Protein AF-Q4CYK0-F1 (afdb_monomer_lite)

Organism: Trypanosoma cruzi (strain CL Brener) (NCBI:txid353153)

Foldseek 3Di:
DDPPPDPPDDDPLVVVVVVVVVVVVPPDPDPDDPPPPPDDPPPPPQDDPVRLVVLVVVLVVLVVVLVVLVVVCVVVVVPDPVVVVVSVVSVVVSVVSVVVSVVSVVVVSVVVVVVSVVVVVVVVVVVVVVVVVVVVVVVVVVVVVVD

Sequence (147 aa):
MSGTEGEMPLPETLQRISMRNGAESHIFSMDSEAPKLTEEPQLIAVPSVSQLLDLVRAIRSQYMQLVVEIAEASGNKTLSSDALSKFTKQLEALAHPIVELQRGIRSKNAQSVRLELRTYLANEVEVRRRALSRMGAALSIAKQSLV

Secondary structure (DSSP, 8-state):
--------PPPHHHHHHHHHHHHHTTS------------------PPPHHHHHHHHHHHHHHHHHHHHHHHHHHHTT---HHHHHHHHHHHHHHHHHHHHHHHHHHHHHHHHHHHHHHHHHHHHHHHHHHHHHHHHHHHHHHHHTT-

pLDDT: mean 79.28, std 19.48, range [35.09, 97.0]

Radius o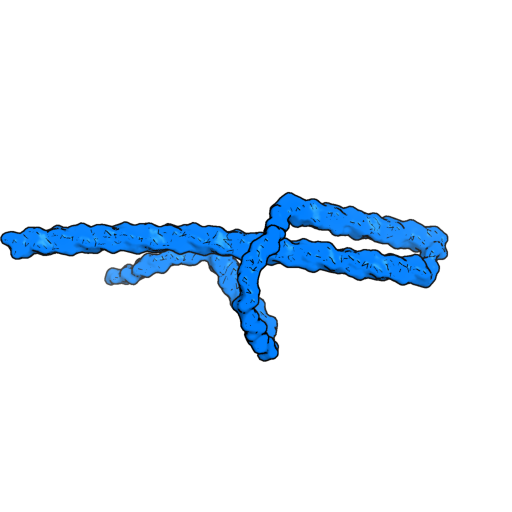f gyration: 27.88 Å; chains: 1; bounding box: 74×46×72 Å

Structure (mmCIF, N/CA/C/O backbone):
data_AF-Q4CYK0-F1
#
_entry.id   AF-Q4CYK0-F1
#
loop_
_atom_site.group_PDB
_atom_site.id
_atom_site.type_symbol
_atom_site.label_atom_id
_atom_site.label_alt_id
_atom_site.label_comp_id
_atom_site.label_asym_id
_atom_site.label_entity_id
_atom_site.label_seq_id
_atom_site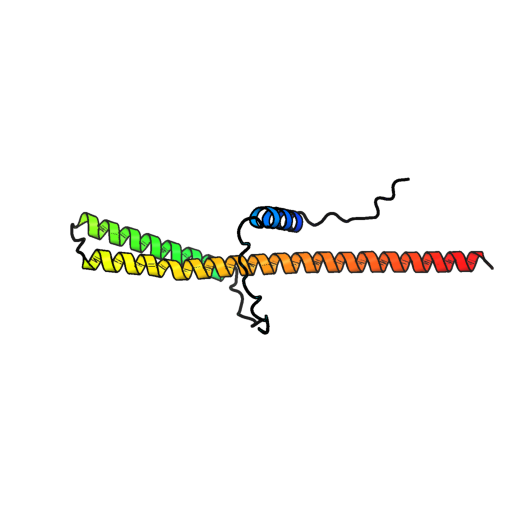.pdbx_PDB_ins_code
_atom_site.Cartn_x
_atom_site.Cartn_y
_atom_site.Cartn_z
_atom_site.occupancy
_atom_site.B_iso_or_equiv
_atom_site.auth_seq_id
_atom_site.auth_comp_id
_atom_site.auth_asym_id
_atom_site.auth_atom_id
_atom_site.pdbx_PDB_model_num
ATOM 1 N N . MET A 1 1 ? 31.654 32.291 -14.963 1.00 35.09 1 MET A N 1
ATOM 2 C CA . MET A 1 1 ? 30.502 31.650 -15.632 1.00 35.09 1 MET A CA 1
ATOM 3 C C . MET A 1 1 ? 30.186 30.395 -14.837 1.00 35.09 1 MET A C 1
ATOM 5 O O . MET A 1 1 ? 30.921 29.425 -14.953 1.00 35.09 1 MET A O 1
ATOM 9 N N . SER A 1 2 ? 29.215 30.476 -13.923 1.00 41.19 2 SER A N 1
ATOM 10 C CA . SER A 1 2 ? 28.842 29.374 -13.027 1.00 41.19 2 SER A CA 1
ATOM 11 C C . SER A 1 2 ? 28.178 28.275 -13.853 1.00 41.19 2 SER A C 1
ATOM 13 O O . SER A 1 2 ? 27.029 28.420 -14.259 1.00 41.19 2 SER A O 1
ATOM 15 N N . GLY A 1 3 ? 28.923 27.217 -14.166 1.00 42.75 3 GLY A N 1
ATOM 16 C CA . GLY A 1 3 ? 28.365 25.998 -14.730 1.00 42.75 3 GLY A CA 1
ATOM 17 C C . GLY A 1 3 ? 27.683 25.228 -13.613 1.00 42.75 3 GLY A C 1
ATOM 18 O O . GLY A 1 3 ? 28.296 24.360 -13.005 1.00 42.75 3 GLY A O 1
ATOM 19 N N . THR A 1 4 ? 26.432 25.567 -13.304 1.00 48.03 4 THR A N 1
ATOM 20 C CA . THR A 1 4 ? 25.541 24.631 -12.620 1.00 48.03 4 THR A CA 1
ATOM 21 C C . THR A 1 4 ? 25.259 23.517 -13.618 1.00 48.03 4 THR A C 1
ATOM 23 O O . THR A 1 4 ? 24.306 23.567 -14.395 1.00 48.03 4 THR A O 1
ATOM 26 N N . GLU A 1 5 ? 26.180 22.556 -13.684 1.00 48.41 5 GLU A N 1
ATOM 27 C CA . GLU A 1 5 ? 26.018 21.328 -14.444 1.00 48.41 5 GLU A CA 1
ATOM 28 C C . GLU A 1 5 ? 24.810 20.577 -13.891 1.00 48.41 5 GLU A C 1
ATOM 30 O O . GLU A 1 5 ? 24.922 19.785 -12.969 1.00 48.41 5 GLU A O 1
ATOM 35 N N . GLY A 1 6 ? 23.641 20.893 -14.445 1.00 48.94 6 GLY A N 1
ATOM 36 C CA . GLY A 1 6 ? 22.595 19.943 -14.791 1.00 48.94 6 GLY A CA 1
ATOM 37 C C . GLY A 1 6 ? 22.183 18.923 -13.737 1.00 48.94 6 GLY A C 1
ATOM 38 O O . GLY A 1 6 ? 21.755 17.841 -14.134 1.00 48.94 6 GLY A O 1
ATOM 39 N N . GLU A 1 7 ? 22.264 19.229 -12.442 1.00 55.66 7 GLU A N 1
ATOM 40 C CA . GLU A 1 7 ? 21.521 18.476 -11.439 1.00 55.66 7 GLU A CA 1
ATOM 41 C C . GLU A 1 7 ? 20.041 18.701 -11.740 1.00 55.66 7 GLU A C 1
ATOM 43 O O . GLU A 1 7 ? 19.446 19.711 -11.363 1.00 55.66 7 GLU A O 1
ATOM 48 N N . MET A 1 8 ? 19.454 17.784 -12.515 1.00 59.41 8 MET A N 1
ATOM 49 C CA . MET A 1 8 ? 18.012 17.720 -12.658 1.00 59.41 8 MET A CA 1
ATOM 50 C C . MET A 1 8 ? 17.467 17.489 -11.251 1.00 59.41 8 MET A C 1
ATOM 52 O O . MET A 1 8 ? 17.772 16.450 -10.655 1.00 59.41 8 MET A O 1
ATOM 56 N N . PRO A 1 9 ? 16.707 18.446 -10.693 1.00 71.38 9 PRO A N 1
ATOM 57 C CA . PRO A 1 9 ? 16.171 18.285 -9.359 1.00 71.38 9 PRO A CA 1
ATOM 58 C C . PRO A 1 9 ? 15.340 17.004 -9.327 1.00 71.38 9 PRO A C 1
ATOM 60 O O . PRO A 1 9 ? 14.591 16.710 -10.263 1.00 71.38 9 PRO A O 1
ATOM 63 N N . LEU A 1 10 ? 15.498 16.229 -8.251 1.00 72.06 10 LEU A N 1
ATOM 64 C CA . LEU A 1 10 ? 14.696 15.031 -8.021 1.00 72.06 10 LEU A CA 1
ATOM 65 C C . LEU A 1 10 ? 13.208 15.373 -8.212 1.00 72.06 10 LEU A C 1
ATOM 67 O O . LEU A 1 10 ? 12.778 16.414 -7.705 1.00 72.06 10 LEU A O 1
ATOM 71 N N . PRO A 1 11 ? 12.417 14.516 -8.882 1.00 74.31 11 PRO A N 1
ATOM 72 C CA . PRO A 1 11 ? 10.967 14.659 -8.935 1.00 74.31 11 PRO A CA 1
ATOM 73 C C . PRO A 1 11 ? 10.388 14.908 -7.536 1.00 74.31 11 PRO A C 1
ATOM 75 O O . PRO A 1 11 ? 10.815 14.273 -6.567 1.00 74.31 11 PRO A O 1
ATOM 78 N N . GLU A 1 12 ? 9.412 15.812 -7.417 1.00 75.69 12 GLU A N 1
ATOM 79 C CA . GLU A 1 12 ? 8.844 16.233 -6.124 1.00 75.69 12 GLU A CA 1
ATOM 80 C C . GLU A 1 12 ? 8.383 15.052 -5.257 1.00 75.69 12 GLU A C 1
ATOM 82 O O . GLU A 1 12 ? 8.461 15.094 -4.029 1.00 75.69 12 GLU A O 1
ATOM 87 N N . THR A 1 13 ? 7.912 13.964 -5.868 1.00 70.81 13 THR A N 1
ATOM 88 C CA . THR A 1 13 ? 7.530 12.745 -5.147 1.00 70.81 13 THR A CA 1
ATOM 89 C C . THR A 1 13 ? 8.726 12.086 -4.465 1.00 70.81 13 THR A C 1
ATOM 91 O O . THR A 1 13 ? 8.637 11.754 -3.283 1.00 70.81 13 THR A O 1
ATOM 94 N N . LEU A 1 14 ? 9.858 11.944 -5.162 1.00 73.62 14 LEU A N 1
ATOM 95 C CA . LEU A 1 14 ? 11.083 11.383 -4.591 1.00 73.62 14 LEU A CA 1
ATOM 96 C C . LEU A 1 14 ? 11.669 12.302 -3.517 1.00 73.62 14 LEU A C 1
ATOM 98 O O . LEU A 1 14 ? 12.104 11.808 -2.478 1.00 73.62 14 LEU A O 1
ATOM 102 N N . GLN A 1 15 ? 11.603 13.625 -3.708 1.00 76.25 15 GLN A N 1
ATOM 103 C CA . GLN A 1 15 ? 11.985 14.578 -2.661 1.00 76.25 15 GLN A CA 1
ATOM 104 C C . GLN A 1 15 ? 11.123 14.408 -1.407 1.00 76.25 15 GLN A C 1
ATOM 106 O O . GLN A 1 15 ? 11.664 14.276 -0.309 1.00 76.25 15 GLN A O 1
ATOM 111 N N . ARG A 1 16 ? 9.792 14.327 -1.557 1.00 74.19 16 ARG A N 1
ATOM 112 C CA . ARG A 1 16 ? 8.870 14.082 -0.434 1.00 74.19 16 ARG A CA 1
ATOM 113 C C . ARG A 1 16 ? 9.194 12.784 0.304 1.00 74.19 16 ARG A C 1
ATOM 115 O O . ARG A 1 16 ? 9.124 12.755 1.528 1.00 74.19 16 ARG A O 1
ATOM 122 N N . ILE A 1 17 ? 9.572 11.727 -0.412 1.00 67.12 17 ILE A N 1
ATOM 123 C CA . ILE A 1 17 ? 9.965 10.447 0.196 1.00 67.12 17 ILE A CA 1
ATOM 124 C C . ILE A 1 17 ? 11.294 10.574 0.939 1.00 67.12 17 ILE A C 1
ATOM 126 O O . ILE A 1 17 ? 11.395 10.111 2.071 1.00 67.12 17 ILE A O 1
ATOM 130 N N . SER A 1 18 ? 12.290 11.236 0.347 1.00 68.50 18 SER A N 1
ATOM 131 C CA . SER A 1 18 ? 13.582 11.469 0.997 1.00 68.50 18 SER A CA 1
ATOM 132 C C . SER A 1 18 ? 13.423 12.271 2.291 1.00 68.50 18 SER A C 1
ATOM 134 O O . SER A 1 18 ? 14.011 11.913 3.308 1.00 68.50 18 SER A O 1
ATOM 136 N N . MET A 1 19 ? 12.589 13.318 2.280 1.00 73.75 19 MET A N 1
ATOM 137 C CA . MET A 1 19 ? 12.284 14.105 3.480 1.00 73.75 19 MET A CA 1
ATOM 138 C C . MET A 1 19 ? 11.535 13.279 4.530 1.00 73.75 19 MET A C 1
ATOM 140 O O . MET A 1 19 ? 11.818 13.393 5.720 1.00 73.75 19 MET A O 1
ATOM 144 N N . ARG A 1 20 ? 10.606 12.414 4.104 1.00 63.34 20 ARG A N 1
ATOM 145 C CA . ARG A 1 20 ? 9.850 11.549 5.016 1.00 63.34 20 ARG A CA 1
ATOM 146 C C . ARG A 1 20 ? 10.733 10.487 5.673 1.00 63.34 20 ARG A C 1
ATOM 148 O O . ARG A 1 20 ? 10.614 10.271 6.873 1.00 63.34 20 ARG A O 1
ATOM 155 N N . ASN A 1 21 ? 11.663 9.895 4.926 1.00 57.00 21 ASN A N 1
ATOM 156 C CA . ASN A 1 21 ? 12.613 8.926 5.474 1.00 57.00 21 ASN A CA 1
ATOM 157 C C . ASN A 1 21 ? 13.619 9.583 6.432 1.00 57.00 21 ASN A C 1
ATOM 159 O O . ASN A 1 21 ? 14.000 8.962 7.419 1.00 57.00 21 ASN A O 1
ATOM 163 N N . GLY A 1 22 ? 14.010 10.840 6.185 1.00 56.50 22 GLY A N 1
ATOM 164 C CA . GLY A 1 22 ? 14.870 11.594 7.105 1.00 56.50 22 GLY A CA 1
ATOM 165 C C . GLY A 1 22 ? 14.207 11.907 8.452 1.00 56.50 22 GLY A C 1
ATOM 166 O O . GLY A 1 22 ? 14.892 11.995 9.464 1.00 56.50 22 GLY A O 1
ATOM 167 N N . ALA A 1 23 ? 12.876 12.033 8.492 1.00 55.84 23 ALA A N 1
ATOM 168 C CA . ALA A 1 23 ? 12.145 12.255 9.740 1.00 55.84 23 ALA A CA 1
ATOM 169 C C . ALA A 1 23 ? 11.944 10.965 10.561 1.00 55.84 23 ALA A C 1
ATOM 171 O O . ALA A 1 23 ? 11.821 11.028 11.782 1.00 55.84 23 ALA A O 1
ATOM 172 N N . GLU A 1 24 ? 11.933 9.796 9.914 1.00 50.91 24 GLU A N 1
ATOM 173 C CA . GLU A 1 24 ? 11.714 8.504 10.581 1.00 50.91 24 GLU A CA 1
ATOM 174 C C . GLU A 1 24 ? 13.027 7.815 11.016 1.00 50.91 24 GLU A C 1
ATOM 176 O O . GLU A 1 24 ? 12.988 6.852 11.777 1.00 50.91 24 GLU A O 1
ATOM 181 N N . SER A 1 25 ? 14.208 8.323 10.631 1.00 46.09 25 SER A N 1
ATOM 182 C CA . SER A 1 25 ? 15.495 7.671 10.932 1.00 46.09 25 SER A CA 1
ATOM 183 C C . SER A 1 25 ? 16.046 7.892 12.350 1.00 46.09 25 SER A C 1
ATOM 185 O O . SER A 1 25 ? 17.143 7.421 12.643 1.00 46.09 25 SER A O 1
ATOM 187 N N . HIS A 1 26 ? 15.331 8.581 13.246 1.00 46.59 26 HIS A N 1
ATOM 188 C CA . HIS A 1 26 ? 15.791 8.784 14.632 1.00 46.59 26 HIS A CA 1
ATOM 189 C C . HIS A 1 26 ? 15.258 7.777 15.652 1.00 46.59 26 HIS A C 1
ATOM 191 O O . HIS A 1 26 ? 15.664 7.814 16.812 1.00 46.59 26 HIS A O 1
ATOM 197 N N . ILE A 1 27 ? 14.398 6.846 15.250 1.00 45.03 27 ILE A N 1
ATOM 198 C CA . ILE A 1 27 ? 13.885 5.822 16.156 1.00 45.03 27 ILE A CA 1
ATOM 199 C C . ILE A 1 27 ? 13.944 4.510 15.397 1.00 45.03 27 ILE A C 1
ATOM 201 O O . ILE A 1 27 ? 13.047 4.246 14.623 1.00 45.03 27 ILE A O 1
ATOM 205 N N . PHE A 1 28 ? 15.052 3.781 15.534 1.00 40.88 28 PHE A N 1
ATOM 206 C CA . PHE A 1 28 ? 15.222 2.319 15.416 1.00 40.88 28 PHE A CA 1
ATOM 207 C C . PHE A 1 28 ? 16.704 2.020 15.139 1.00 40.88 28 PHE A C 1
ATOM 209 O O . PHE A 1 28 ? 17.080 1.445 14.124 1.00 40.88 28 PHE A O 1
ATOM 216 N N . SER A 1 29 ? 17.565 2.406 16.085 1.00 39.78 29 SER A N 1
ATOM 217 C CA . SER A 1 29 ? 18.864 1.755 16.252 1.00 39.78 29 SER A CA 1
ATOM 218 C C . SER A 1 29 ? 18.615 0.493 17.081 1.00 39.78 29 SER A C 1
ATOM 220 O O . SER A 1 29 ? 18.815 0.487 18.290 1.00 39.78 29 SER A O 1
ATOM 222 N N . MET A 1 30 ? 18.052 -0.542 16.459 1.00 38.81 30 MET A N 1
ATOM 223 C CA . MET A 1 30 ? 18.138 -1.895 17.000 1.00 38.81 30 MET A CA 1
ATOM 224 C C . MET A 1 30 ? 18.994 -2.697 16.042 1.00 38.81 30 MET A C 1
ATOM 226 O O . MET A 1 30 ? 18.674 -2.789 14.857 1.00 38.81 30 MET A O 1
ATOM 230 N N . ASP A 1 31 ? 20.078 -3.242 16.587 1.00 38.97 31 ASP A N 1
ATOM 231 C CA . ASP A 1 31 ? 20.886 -4.301 16.004 1.00 38.97 31 ASP A CA 1
ATOM 232 C C . ASP A 1 31 ? 19.965 -5.447 15.578 1.00 38.97 31 ASP A C 1
ATOM 234 O O . ASP A 1 31 ? 19.635 -6.347 16.347 1.00 38.97 31 ASP A O 1
ATOM 238 N N . SER A 1 32 ? 19.472 -5.374 14.350 1.00 43.91 32 SER A N 1
ATOM 239 C CA . SER A 1 32 ? 18.776 -6.469 13.709 1.00 43.91 32 SER A CA 1
A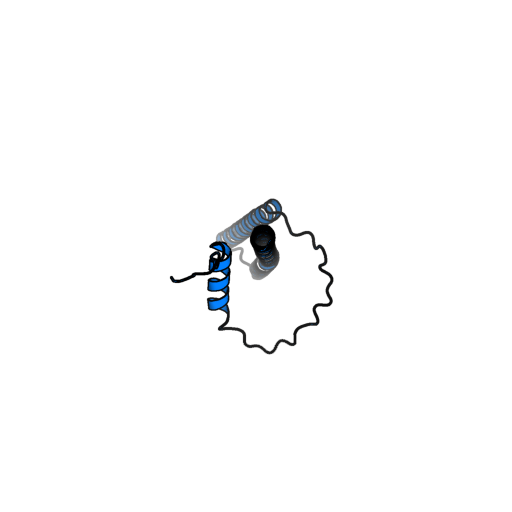TOM 240 C C . SER A 1 32 ? 19.726 -6.944 12.635 1.00 43.91 32 SER A C 1
ATOM 242 O O . SER A 1 32 ? 19.853 -6.323 11.578 1.00 43.91 32 SER A O 1
ATOM 244 N N . GLU A 1 33 ? 20.477 -7.992 12.989 1.00 36.72 33 GLU A N 1
ATOM 245 C CA . GLU A 1 33 ? 21.181 -8.861 12.055 1.00 36.72 33 GLU A CA 1
ATOM 246 C C . GLU A 1 33 ? 20.379 -8.921 10.765 1.00 36.72 33 GLU A C 1
ATOM 248 O O . GLU A 1 33 ? 19.255 -9.418 10.768 1.00 36.72 33 GLU A O 1
ATOM 253 N N . ALA A 1 34 ? 20.929 -8.348 9.693 1.00 42.78 34 ALA A N 1
ATOM 254 C CA . ALA A 1 34 ? 20.286 -8.344 8.394 1.00 42.78 34 ALA A CA 1
ATOM 255 C C . ALA A 1 34 ? 19.928 -9.799 8.063 1.00 42.78 34 ALA A C 1
ATOM 257 O O . ALA A 1 34 ? 20.845 -10.595 7.816 1.00 42.78 34 ALA A O 1
ATOM 258 N N . PRO A 1 35 ? 18.639 -10.192 8.085 1.00 41.28 35 PRO A N 1
ATOM 259 C CA . PRO A 1 35 ? 18.295 -11.536 7.692 1.00 41.28 35 PRO A CA 1
ATOM 260 C C . PRO A 1 35 ? 18.686 -11.611 6.226 1.00 41.28 35 PRO A C 1
ATOM 262 O O . PRO A 1 35 ? 18.222 -10.805 5.418 1.00 41.28 35 PRO A O 1
ATOM 265 N N . LYS A 1 36 ? 19.634 -12.508 5.924 1.00 42.00 36 LYS A N 1
ATOM 266 C CA . LYS A 1 36 ? 20.110 -12.820 4.576 1.00 42.00 36 LYS A CA 1
ATOM 267 C C . LYS A 1 36 ? 18.905 -12.820 3.643 1.00 42.00 36 LYS A C 1
ATOM 269 O O . LYS A 1 36 ? 18.140 -13.781 3.644 1.00 42.00 36 LYS A O 1
ATOM 274 N N . LEU A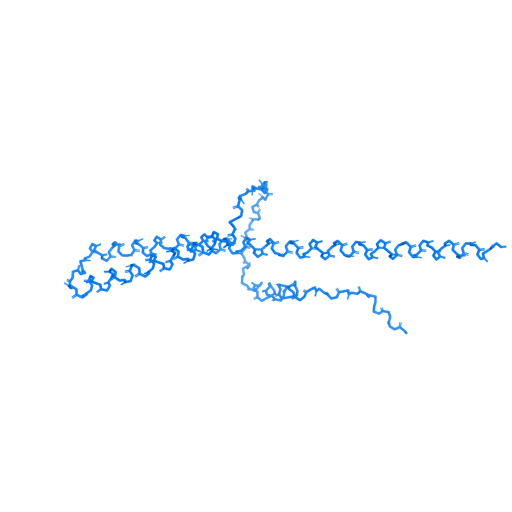 1 37 ? 18.752 -11.749 2.863 1.00 44.59 37 LEU A N 1
ATOM 275 C CA . LEU A 1 37 ? 17.730 -11.600 1.832 1.00 44.59 37 LEU A CA 1
ATOM 276 C C . LEU A 1 37 ? 18.093 -12.536 0.677 1.00 44.59 37 LEU A C 1
ATOM 278 O O . LEU A 1 37 ? 18.504 -12.117 -0.398 1.00 44.59 37 LEU A O 1
ATOM 282 N N . THR A 1 38 ? 17.990 -13.833 0.942 1.00 40.72 38 THR A N 1
ATOM 283 C CA . THR A 1 38 ? 17.943 -14.892 -0.060 1.00 40.72 38 THR A CA 1
ATOM 284 C C . THR A 1 38 ? 16.483 -15.297 -0.179 1.00 40.72 38 THR A C 1
ATOM 286 O O . THR A 1 38 ? 16.115 -16.449 -0.000 1.00 40.72 38 THR A O 1
ATOM 289 N N . GLU A 1 39 ? 15.623 -14.315 -0.405 1.00 42.19 39 GLU A N 1
ATOM 290 C CA . GLU A 1 39 ? 14.272 -14.574 -0.857 1.00 42.19 39 GLU A CA 1
ATOM 291 C C . GLU A 1 39 ? 14.230 -14.005 -2.261 1.00 42.19 39 GLU A C 1
ATOM 293 O O . GLU A 1 39 ? 14.306 -12.790 -2.465 1.00 42.19 39 GLU A O 1
ATOM 298 N N . GLU A 1 40 ? 14.177 -14.909 -3.244 1.00 37.34 40 GLU A N 1
ATOM 299 C CA . GLU A 1 40 ? 13.635 -14.578 -4.554 1.00 37.34 40 GLU A CA 1
ATOM 300 C C . GLU A 1 40 ? 12.458 -13.623 -4.351 1.00 37.34 40 GLU A C 1
ATOM 302 O O . GLU A 1 40 ? 11.692 -13.822 -3.398 1.00 37.34 40 GLU A O 1
ATOM 307 N N . PRO A 1 41 ? 12.278 -12.594 -5.196 1.00 46.34 41 PRO A N 1
ATOM 308 C CA . PRO A 1 41 ? 11.066 -11.810 -5.151 1.00 46.34 41 PRO A CA 1
ATOM 309 C C . PRO A 1 41 ? 9.950 -12.769 -5.540 1.00 46.34 41 PRO A C 1
ATOM 311 O O . PRO A 1 41 ? 9.611 -12.888 -6.716 1.00 46.34 41 PRO A O 1
ATOM 314 N N . GLN A 1 42 ? 9.403 -13.487 -4.555 1.00 41.59 42 GLN A N 1
ATOM 315 C CA . GLN A 1 42 ? 8.162 -14.198 -4.690 1.00 41.59 42 GLN A CA 1
ATOM 316 C C . GLN A 1 42 ? 7.255 -13.124 -5.252 1.00 41.59 42 GLN A C 1
ATOM 318 O O . GLN A 1 42 ? 7.031 -12.078 -4.630 1.00 41.59 42 GLN A O 1
ATOM 323 N N . LEU A 1 43 ? 6.838 -13.333 -6.495 1.00 47.12 43 LEU A N 1
ATOM 324 C CA . LEU A 1 43 ? 5.827 -12.547 -7.168 1.00 47.12 43 LEU A CA 1
ATOM 325 C C . LEU A 1 43 ? 4.509 -12.838 -6.443 1.00 47.12 43 LEU A C 1
ATOM 327 O O . LEU A 1 43 ? 3.563 -13.353 -7.025 1.00 47.12 43 LEU A O 1
ATOM 331 N N . ILE A 1 44 ? 4.464 -12.564 -5.137 1.00 54.38 44 ILE A N 1
ATOM 332 C CA . ILE A 1 44 ? 3.255 -12.513 -4.350 1.00 54.38 44 ILE A CA 1
ATOM 333 C C . ILE A 1 44 ? 2.442 -11.460 -5.074 1.00 54.38 44 ILE A C 1
ATOM 335 O O . ILE A 1 44 ? 2.860 -10.299 -5.172 1.00 54.38 44 ILE A O 1
ATOM 339 N N . ALA A 1 45 ? 1.348 -11.909 -5.682 1.00 68.50 45 ALA A N 1
ATOM 340 C CA . ALA A 1 45 ? 0.469 -11.068 -6.462 1.00 68.50 45 ALA A CA 1
ATOM 341 C C . ALA A 1 45 ? 0.120 -9.841 -5.615 1.00 68.50 45 ALA A C 1
ATOM 343 O O . ALA A 1 45 ? -0.560 -9.941 -4.595 1.00 68.50 45 ALA A O 1
ATOM 344 N N . VAL A 1 46 ? 0.663 -8.682 -5.995 1.00 77.69 46 VAL A N 1
ATOM 345 C CA . VAL A 1 46 ? 0.414 -7.454 -5.248 1.00 77.69 46 VAL A CA 1
ATOM 346 C C . VAL A 1 46 ? -1.050 -7.100 -5.468 1.00 77.69 46 VAL A C 1
ATOM 348 O O . VAL A 1 46 ? -1.442 -6.942 -6.630 1.00 77.69 46 VAL A O 1
ATOM 351 N N . PRO A 1 47 ? -1.851 -6.947 -4.399 1.00 82.38 47 PRO A N 1
ATOM 352 C CA . PRO A 1 47 ? -3.272 -6.678 -4.535 1.00 82.38 47 PRO A CA 1
ATOM 353 C C . PRO A 1 47 ? -3.487 -5.444 -5.408 1.00 82.38 47 PRO A C 1
ATOM 355 O O . PRO A 1 47 ? -2.783 -4.442 -5.292 1.00 82.38 47 PRO A O 1
ATOM 358 N N . SER A 1 48 ? -4.434 -5.521 -6.330 1.00 88.56 48 SER A N 1
ATOM 359 C CA . SER A 1 48 ? -4.888 -4.386 -7.130 1.00 88.56 48 SER A CA 1
ATOM 360 C C . SER A 1 48 ? -5.481 -3.284 -6.244 1.00 88.56 48 SER A C 1
ATOM 362 O O . SER A 1 48 ? -5.885 -3.518 -5.105 1.00 88.56 48 SER A O 1
ATOM 364 N N . VAL A 1 49 ? -5.553 -2.057 -6.769 1.00 90.00 49 VAL A N 1
ATOM 365 C CA . VAL A 1 49 ? -6.178 -0.937 -6.041 1.00 90.00 49 VAL A CA 1
ATOM 366 C C . VAL A 1 49 ? -7.649 -1.240 -5.742 1.00 90.00 49 VAL A C 1
ATOM 368 O O . VAL A 1 49 ? -8.107 -0.961 -4.640 1.00 90.00 49 VAL A O 1
ATOM 371 N N . SER A 1 50 ? -8.367 -1.877 -6.672 1.00 92.62 50 SER A N 1
ATOM 372 C CA . SER A 1 50 ? -9.745 -2.331 -6.453 1.00 92.62 50 SER A CA 1
ATOM 373 C C . SER A 1 50 ? -9.844 -3.299 -5.274 1.00 92.62 50 SER A C 1
ATOM 375 O O . SER A 1 50 ? -10.643 -3.049 -4.381 1.00 92.62 50 SER A O 1
ATOM 377 N N . GLN A 1 51 ? -8.973 -4.313 -5.200 1.00 92.50 51 GLN A N 1
ATOM 378 C CA . GLN A 1 51 ? -8.941 -5.257 -4.073 1.00 92.50 51 GLN A CA 1
ATOM 379 C C . GLN A 1 51 ? -8.672 -4.562 -2.730 1.00 92.50 51 GLN A C 1
ATOM 381 O O . GLN A 1 51 ? -9.282 -4.916 -1.725 1.00 92.50 51 GLN A O 1
ATOM 386 N N . LEU A 1 52 ? -7.797 -3.550 -2.695 1.00 94.19 52 LEU A N 1
ATOM 387 C CA . LEU A 1 52 ? -7.566 -2.775 -1.470 1.00 94.19 52 LEU A CA 1
ATOM 388 C C . LEU A 1 52 ? -8.795 -1.948 -1.077 1.00 94.19 52 LEU A C 1
ATOM 390 O O . LEU A 1 52 ? -9.130 -1.870 0.102 1.00 94.19 52 LEU A O 1
ATOM 394 N N . LEU A 1 53 ? -9.495 -1.359 -2.048 1.00 95.12 53 LEU A N 1
ATOM 395 C CA . LEU A 1 53 ? -10.737 -0.627 -1.793 1.00 95.12 53 LEU A CA 1
ATOM 396 C C . LEU A 1 53 ? -11.868 -1.554 -1.329 1.00 95.12 53 LEU A C 1
ATOM 398 O O . LEU A 1 53 ? -12.638 -1.175 -0.446 1.00 95.12 53 LEU A O 1
ATOM 402 N N . ASP A 1 54 ? -11.960 -2.762 -1.886 1.00 95.62 54 ASP A N 1
ATOM 403 C CA . ASP A 1 54 ? -12.878 -3.803 -1.419 1.00 95.62 54 ASP A CA 1
ATOM 404 C C . ASP A 1 54 ? -12.574 -4.196 0.026 1.00 95.62 54 ASP A C 1
ATOM 406 O O . ASP A 1 54 ? -13.485 -4.256 0.850 1.00 95.62 54 ASP A O 1
ATOM 410 N N . LEU A 1 55 ? -11.294 -4.368 0.365 1.00 93.81 55 LEU A N 1
ATOM 411 C CA . LEU A 1 55 ? -10.864 -4.671 1.727 1.00 93.81 55 LEU A CA 1
ATOM 412 C C . LEU A 1 55 ? -11.230 -3.545 2.707 1.00 93.81 55 LEU A C 1
ATOM 414 O O . LEU A 1 55 ? -11.762 -3.820 3.779 1.00 93.81 55 LEU A O 1
ATOM 418 N N . VAL A 1 56 ? -11.043 -2.275 2.327 1.00 95.94 56 VAL A N 1
ATOM 419 C CA . VAL A 1 56 ? -11.491 -1.118 3.129 1.00 95.94 56 VAL A CA 1
ATOM 420 C C . VAL A 1 56 ? -13.001 -1.158 3.365 1.00 95.94 56 VAL A C 1
ATOM 422 O O . VAL A 1 56 ? -13.458 -0.958 4.492 1.00 95.94 56 VAL A O 1
ATOM 425 N N . ARG A 1 57 ? -13.790 -1.421 2.314 1.00 96.88 57 ARG A N 1
ATOM 426 C CA . ARG A 1 57 ? -15.252 -1.533 2.426 1.00 96.88 57 ARG A CA 1
ATOM 427 C C . ARG A 1 57 ? -15.656 -2.675 3.355 1.00 96.88 57 ARG A C 1
ATOM 429 O O . ARG A 1 57 ? -16.521 -2.472 4.204 1.00 96.88 57 ARG A O 1
ATOM 436 N N . ALA A 1 58 ? -15.014 -3.833 3.225 1.00 94.62 58 ALA A N 1
ATOM 437 C CA . ALA A 1 58 ? -15.273 -4.999 4.058 1.00 94.62 58 ALA A CA 1
ATOM 438 C C . ALA A 1 58 ? -14.963 -4.720 5.536 1.00 94.62 58 ALA A C 1
ATOM 440 O O . ALA A 1 58 ? -15.828 -4.936 6.381 1.00 94.62 58 ALA A O 1
ATOM 441 N N . ILE A 1 59 ? -13.789 -4.152 5.841 1.00 95.25 59 ILE A N 1
ATOM 442 C CA . ILE A 1 59 ? -13.404 -3.764 7.208 1.00 95.25 59 ILE A CA 1
ATOM 443 C C . ILE A 1 59 ? -14.419 -2.778 7.788 1.00 95.25 59 ILE A C 1
ATOM 445 O O . ILE A 1 59 ? -14.894 -2.964 8.906 1.00 95.25 59 ILE A O 1
ATOM 449 N N . ARG A 1 60 ? -14.800 -1.746 7.023 1.00 96.31 60 ARG A N 1
ATOM 450 C CA . ARG A 1 60 ? -15.796 -0.762 7.466 1.00 96.31 60 ARG A CA 1
ATOM 451 C C . ARG A 1 60 ? -17.144 -1.418 7.762 1.00 96.31 60 ARG A C 1
ATOM 453 O O . ARG A 1 60 ? -17.763 -1.084 8.767 1.00 96.31 60 ARG A O 1
ATOM 460 N N . SER A 1 61 ? -17.599 -2.325 6.900 1.00 96.00 61 SER A N 1
ATOM 461 C CA . SER A 1 61 ? -18.861 -3.042 7.094 1.00 96.00 61 SER A CA 1
ATOM 462 C C . SER A 1 61 ? -18.825 -3.904 8.353 1.00 96.00 61 SER A C 1
ATOM 464 O O . SER A 1 61 ? -19.742 -3.824 9.163 1.00 96.00 61 SER A O 1
ATOM 466 N N . GLN A 1 62 ? -17.757 -4.683 8.544 1.00 94.38 62 GLN A N 1
ATOM 467 C CA . GLN A 1 62 ? -17.592 -5.541 9.718 1.00 94.38 62 GLN A CA 1
ATOM 468 C C . GLN A 1 62 ? -17.497 -4.722 11.009 1.00 94.38 62 GLN A C 1
ATOM 470 O O . GLN A 1 62 ? -18.131 -5.065 12.001 1.00 94.38 62 GLN A O 1
ATOM 475 N N . TYR A 1 63 ? -16.765 -3.606 10.990 1.00 95.00 63 TYR A N 1
ATOM 476 C CA . TYR A 1 63 ? -16.700 -2.688 12.124 1.00 95.00 63 TYR A CA 1
ATOM 477 C C . TYR A 1 63 ? -18.083 -2.132 12.481 1.00 95.00 63 TYR A C 1
ATOM 479 O O . TYR A 1 63 ? -18.477 -2.163 13.642 1.00 95.00 63 TYR A O 1
ATOM 487 N N . MET A 1 64 ? -18.847 -1.664 11.489 1.00 95.12 64 MET A N 1
ATOM 488 C CA . MET A 1 64 ? -20.194 -1.136 11.727 1.00 95.12 64 MET A CA 1
ATOM 489 C C . MET A 1 64 ? -21.145 -2.209 12.262 1.00 95.12 64 MET A C 1
ATOM 491 O O . MET A 1 64 ? -21.888 -1.935 13.199 1.00 95.12 64 MET A O 1
ATOM 495 N N . GLN A 1 65 ? -21.096 -3.426 11.714 1.00 95.19 65 GLN A N 1
ATOM 496 C CA . GLN A 1 65 ? -21.871 -4.562 12.220 1.00 95.19 65 GLN A CA 1
ATOM 497 C C . GLN A 1 65 ? -21.528 -4.859 13.681 1.00 95.19 65 GLN A C 1
ATOM 499 O O . GLN A 1 65 ? -22.428 -4.937 14.509 1.00 95.19 65 GLN A O 1
ATOM 504 N N . LEU A 1 66 ? -20.237 -4.919 14.018 1.00 94.00 66 LEU A N 1
ATOM 505 C CA . LEU A 1 66 ? -19.787 -5.152 15.388 1.00 94.00 66 LEU A CA 1
ATOM 506 C C . LEU A 1 66 ? -20.268 -4.053 16.349 1.00 94.00 66 LEU A C 1
ATOM 508 O O . LEU A 1 66 ? -20.724 -4.352 17.448 1.00 94.00 66 LEU A O 1
ATOM 512 N N . VAL A 1 67 ? -20.214 -2.782 15.938 1.00 93.81 67 VAL A N 1
ATOM 513 C CA . VAL A 1 67 ? -20.718 -1.660 16.747 1.00 93.81 67 VAL A CA 1
ATOM 514 C C . VAL A 1 67 ? -22.226 -1.773 16.987 1.00 93.81 67 VAL A C 1
ATOM 516 O O . VAL A 1 67 ? -22.672 -1.554 18.113 1.00 93.81 67 VAL A O 1
ATOM 519 N N . VAL A 1 68 ? -23.005 -2.132 15.962 1.00 93.56 68 VAL A N 1
ATOM 520 C CA . VAL A 1 68 ? -24.457 -2.336 16.090 1.00 93.56 68 VAL A CA 1
ATOM 521 C C . VAL A 1 68 ? -24.759 -3.506 17.028 1.00 93.56 68 VAL A C 1
ATOM 523 O O . VAL A 1 68 ? -25.538 -3.332 17.960 1.00 93.56 68 VAL A O 1
ATOM 526 N N . GLU A 1 69 ? -24.090 -4.650 16.862 1.00 91.12 69 GLU A N 1
ATOM 527 C CA . GLU A 1 69 ? -24.265 -5.820 17.736 1.00 91.12 69 GLU A CA 1
ATOM 528 C C . GLU A 1 69 ? -23.963 -5.488 19.209 1.00 91.12 69 GLU A C 1
ATOM 530 O O . GLU A 1 69 ? -24.711 -5.880 20.109 1.00 91.12 69 GLU A O 1
ATOM 535 N N . ILE A 1 70 ? -22.896 -4.724 19.471 1.00 90.75 70 ILE A N 1
ATOM 536 C CA . ILE A 1 70 ? -22.544 -4.272 20.825 1.00 90.75 70 ILE A CA 1
ATOM 537 C C . ILE A 1 70 ? -23.613 -3.320 21.380 1.00 90.75 70 ILE A C 1
ATOM 539 O O . ILE A 1 70 ? -23.997 -3.436 22.548 1.00 90.75 70 ILE A O 1
ATOM 543 N N . ALA A 1 71 ? -24.106 -2.382 20.567 1.00 89.50 71 ALA A N 1
ATOM 544 C CA . ALA A 1 71 ? -25.134 -1.430 20.978 1.00 89.50 71 ALA A CA 1
ATOM 545 C C . ALA A 1 71 ? -26.463 -2.128 21.317 1.00 89.50 71 ALA A C 1
ATOM 547 O O . ALA A 1 71 ? -27.064 -1.829 22.351 1.00 89.50 71 ALA A O 1
ATOM 548 N N . GLU A 1 72 ? -26.889 -3.095 20.503 1.00 89.94 72 GLU A N 1
ATOM 549 C CA . GLU A 1 72 ? -28.090 -3.904 20.743 1.00 89.94 72 GLU A CA 1
ATOM 550 C C . GLU A 1 72 ? -27.953 -4.762 22.007 1.00 89.94 72 GLU A C 1
ATOM 552 O O . GLU A 1 72 ? -28.854 -4.780 22.851 1.00 89.94 72 GLU A O 1
ATOM 557 N N . ALA A 1 73 ? -26.803 -5.419 22.195 1.00 86.88 73 ALA A N 1
ATOM 558 C CA . ALA A 1 73 ? -26.534 -6.201 23.400 1.00 86.88 73 ALA A CA 1
ATOM 559 C C . ALA A 1 73 ? -26.542 -5.333 24.671 1.00 86.88 73 ALA A C 1
ATOM 561 O O . ALA A 1 73 ? -27.013 -5.777 25.724 1.00 86.88 73 ALA A O 1
ATOM 562 N N . SER A 1 74 ? -26.052 -4.094 24.568 1.00 84.50 74 SER A N 1
ATOM 563 C CA . SER A 1 74 ? -26.069 -3.107 25.651 1.00 84.50 74 SER A CA 1
ATOM 564 C C . SER A 1 74 ? -27.486 -2.635 25.983 1.00 84.50 74 SER A C 1
ATOM 566 O O . SER A 1 74 ? -27.889 -2.656 27.148 1.00 84.50 74 SER A O 1
ATOM 568 N N . GLY A 1 75 ? -28.281 -2.286 24.965 1.00 83.69 75 GLY A N 1
ATOM 569 C CA . GLY A 1 75 ? -29.666 -1.836 25.134 1.00 83.69 75 GLY A CA 1
ATOM 570 C C . GLY A 1 75 ? -30.575 -2.897 25.759 1.00 83.69 75 GLY A C 1
ATOM 571 O O . GLY A 1 75 ? -31.393 -2.585 26.624 1.00 83.69 75 GLY A O 1
ATOM 572 N N . ASN A 1 76 ? -30.370 -4.165 25.401 1.00 81.69 76 ASN A N 1
ATOM 573 C CA . ASN A 1 76 ? -31.150 -5.287 25.923 1.00 81.69 76 ASN A CA 1
ATOM 574 C C . ASN A 1 76 ? -30.711 -5.745 27.328 1.00 81.69 76 ASN A C 1
ATOM 576 O O . ASN A 1 76 ? -31.282 -6.694 27.863 1.00 81.69 76 ASN A O 1
ATOM 580 N N . LYS A 1 77 ? -29.700 -5.099 27.940 1.00 70.75 77 LYS A N 1
ATOM 581 C CA . LYS A 1 77 ? -29.050 -5.534 29.197 1.00 70.75 77 LYS A CA 1
ATOM 582 C C . LYS A 1 77 ? -28.567 -6.995 29.151 1.00 70.75 77 LYS A C 1
ATOM 584 O O . LYS A 1 77 ? -28.395 -7.631 30.187 1.00 70.75 77 LYS A O 1
ATOM 589 N N . THR A 1 78 ? -28.322 -7.519 27.951 1.00 71.94 78 THR A N 1
ATOM 590 C CA . THR A 1 78 ? -27.871 -8.893 27.682 1.00 71.94 78 THR A CA 1
ATOM 591 C C . THR A 1 78 ? -26.355 -8.987 27.520 1.00 71.94 78 THR A C 1
ATOM 593 O O . THR A 1 78 ? -25.859 -9.978 26.990 1.00 71.94 78 THR A O 1
ATOM 596 N N . LEU A 1 79 ? -25.598 -7.974 27.955 1.00 76.81 79 LEU A N 1
ATOM 597 C CA . LEU A 1 79 ? -24.135 -8.029 28.014 1.00 76.81 79 LEU A CA 1
ATOM 598 C C . LEU A 1 79 ? -23.692 -9.030 29.090 1.00 76.81 79 LEU A C 1
ATOM 600 O O . LEU A 1 79 ? -23.313 -8.665 30.201 1.00 76.81 79 LEU A O 1
ATOM 604 N N . SER A 1 80 ? -23.768 -10.315 28.756 1.00 84.06 80 SER A N 1
ATOM 605 C CA . SER A 1 80 ? -23.148 -11.384 29.523 1.00 84.06 80 SER A CA 1
ATOM 606 C C . SER A 1 80 ? -21.627 -11.345 29.349 1.00 84.06 80 SER A C 1
ATOM 608 O O . SER A 1 80 ? -21.099 -10.786 28.381 1.00 84.06 80 SER A O 1
ATOM 610 N N . SER A 1 81 ? -20.905 -11.975 30.277 1.00 85.94 81 SER A N 1
ATOM 611 C CA . SER A 1 81 ? -19.451 -12.147 30.158 1.00 85.94 81 SER A CA 1
ATOM 612 C C . SER A 1 81 ? -19.067 -12.851 28.846 1.00 85.94 81 SER A C 1
ATOM 614 O O . SER A 1 81 ? -18.119 -12.434 28.178 1.00 85.94 81 SER A O 1
ATOM 616 N N . ASP A 1 82 ? -19.864 -13.834 28.415 1.00 86.69 82 ASP A N 1
ATOM 617 C CA . ASP A 1 82 ? -19.659 -14.542 27.150 1.00 86.69 82 ASP A CA 1
ATOM 618 C C . ASP A 1 82 ? -19.788 -13.610 25.939 1.00 86.69 82 ASP A C 1
ATOM 620 O O . ASP A 1 82 ? -18.939 -13.650 25.046 1.00 86.69 82 ASP A O 1
ATOM 624 N N . ALA A 1 83 ? -20.799 -12.730 25.922 1.00 86.81 83 ALA A N 1
ATOM 625 C CA . ALA A 1 83 ? -20.994 -11.757 24.848 1.00 86.81 83 ALA A CA 1
ATOM 626 C C . ALA A 1 83 ? -19.809 -10.785 24.748 1.00 86.81 83 ALA A C 1
ATOM 628 O O . ALA A 1 83 ? -19.281 -10.572 23.659 1.00 86.81 83 ALA A O 1
ATOM 629 N N . LEU A 1 84 ? -19.331 -10.269 25.886 1.00 89.62 84 LEU A N 1
ATOM 630 C CA . LEU A 1 84 ? -18.135 -9.423 25.932 1.00 89.62 84 LEU A CA 1
ATOM 631 C C . LEU A 1 84 ? -16.911 -10.154 25.374 1.00 89.62 84 LEU A C 1
ATOM 633 O O . LEU A 1 84 ? -16.204 -9.605 24.533 1.00 89.62 84 LEU A O 1
ATOM 637 N N . SER A 1 85 ? -16.692 -11.409 25.776 1.00 91.94 85 SER A N 1
ATOM 638 C CA . SER A 1 85 ? -15.569 -12.207 25.270 1.00 91.94 85 SER A CA 1
ATOM 639 C C . SER A 1 85 ? -15.642 -12.420 23.752 1.00 91.94 85 SER A C 1
ATOM 641 O O . SER A 1 85 ? -14.620 -12.368 23.063 1.00 91.94 85 SER A O 1
ATOM 643 N N . LYS A 1 86 ? -16.852 -12.614 23.211 1.00 92.19 86 LYS A N 1
ATOM 644 C CA . LYS A 1 86 ? -17.093 -12.758 21.774 1.00 92.19 86 LYS A CA 1
ATOM 645 C C . LYS A 1 86 ? -16.786 -11.454 21.035 1.00 92.19 86 LYS A C 1
ATOM 647 O O . LYS A 1 86 ? -16.079 -11.499 20.029 1.00 92.19 86 LYS A O 1
ATOM 652 N N . PHE A 1 87 ? -17.253 -10.316 21.548 1.00 92.25 87 PHE A N 1
ATOM 653 C CA . PHE A 1 87 ? -16.994 -9.009 20.943 1.00 92.25 87 PHE A CA 1
ATOM 654 C C . PHE A 1 87 ? -15.507 -8.660 20.944 1.00 92.25 87 PHE A C 1
ATOM 656 O O . PHE A 1 87 ? -14.994 -8.200 19.926 1.00 92.25 87 PHE A O 1
ATOM 663 N N . THR A 1 88 ? -14.791 -8.954 22.032 1.00 93.12 88 THR A N 1
ATOM 664 C CA . THR A 1 88 ? -13.333 -8.777 22.088 1.00 93.12 88 THR A CA 1
ATOM 665 C C . THR A 1 88 ? -12.636 -9.604 21.010 1.00 93.12 88 THR A C 1
ATOM 667 O O . THR A 1 88 ? -11.837 -9.061 20.254 1.00 93.12 88 THR A O 1
ATOM 670 N N . LYS A 1 89 ? -13.000 -10.883 20.848 1.00 94.31 89 LYS A N 1
ATOM 671 C CA . LYS A 1 89 ? -12.436 -11.740 19.790 1.00 94.31 89 LYS A CA 1
ATOM 672 C C . LYS A 1 89 ? -12.751 -11.230 18.382 1.00 94.31 89 LYS A C 1
ATOM 674 O O . LYS A 1 89 ? -11.893 -11.290 17.508 1.00 94.31 89 LYS A O 1
ATOM 679 N N . GLN A 1 90 ? -13.966 -10.734 18.140 1.00 93.12 90 GLN A N 1
ATOM 680 C CA . GLN A 1 90 ? -14.335 -10.144 16.846 1.00 93.12 90 GLN A CA 1
ATOM 681 C C . GLN A 1 90 ? -13.541 -8.859 16.565 1.00 93.12 90 GLN A C 1
ATOM 683 O O . GLN A 1 90 ? -13.108 -8.640 15.435 1.00 93.12 90 GLN A O 1
ATOM 688 N N . LEU A 1 91 ? -13.304 -8.034 17.588 1.00 92.69 91 LEU A N 1
ATOM 689 C CA . LEU A 1 91 ? -12.485 -6.831 17.471 1.00 92.69 91 LEU A CA 1
ATOM 690 C C . LEU A 1 91 ? -11.011 -7.167 17.202 1.00 92.69 91 LEU A C 1
ATOM 692 O O . LEU A 1 91 ? -10.388 -6.555 16.340 1.00 92.69 91 LEU A O 1
ATOM 696 N N . GLU A 1 92 ? -10.462 -8.167 17.889 1.00 93.25 92 GLU A N 1
ATOM 697 C CA . GLU A 1 92 ? -9.113 -8.679 17.624 1.00 93.25 92 GLU A CA 1
ATOM 698 C C . GLU A 1 92 ? -9.004 -9.258 16.208 1.00 93.25 92 GLU A C 1
ATOM 700 O O . GLU A 1 92 ? -8.028 -9.001 15.503 1.00 93.25 92 GLU A O 1
ATOM 705 N N . ALA A 1 93 ? -10.034 -9.967 15.739 1.00 92.50 93 ALA A N 1
ATOM 706 C CA . ALA A 1 93 ? -10.077 -10.501 14.381 1.00 92.50 93 ALA A CA 1
ATOM 707 C C . ALA A 1 93 ? -10.053 -9.399 13.307 1.00 92.50 93 ALA A C 1
ATOM 709 O O . ALA A 1 93 ? -9.478 -9.614 12.240 1.00 92.50 93 ALA A O 1
ATOM 710 N N . LEU A 1 94 ? -10.599 -8.205 13.587 1.00 92.69 94 LEU A N 1
ATOM 711 C CA . LEU A 1 94 ? -10.514 -7.042 12.691 1.00 92.69 94 LEU A CA 1
ATOM 712 C C . LEU A 1 94 ? -9.085 -6.504 12.528 1.00 92.69 94 LEU A C 1
ATOM 714 O O . LEU A 1 94 ? -8.802 -5.839 11.529 1.00 92.69 94 LEU A O 1
ATOM 718 N N . ALA A 1 95 ? -8.162 -6.804 13.445 1.00 91.69 95 ALA A N 1
ATOM 719 C CA . ALA A 1 95 ? -6.774 -6.366 13.317 1.00 91.69 95 ALA A CA 1
ATOM 720 C C . ALA A 1 95 ? -6.080 -7.004 12.103 1.00 91.69 95 ALA A C 1
ATOM 722 O O . ALA A 1 95 ? -5.315 -6.337 11.406 1.00 91.69 95 ALA A O 1
ATOM 723 N N . HIS A 1 96 ? -6.378 -8.270 11.802 1.00 91.00 96 HIS A N 1
ATOM 724 C CA . HIS A 1 96 ? -5.739 -8.991 10.701 1.00 91.00 96 HIS A CA 1
ATOM 725 C C . HIS A 1 96 ? -5.985 -8.357 9.315 1.00 91.00 96 HIS A C 1
ATOM 727 O O . HIS A 1 96 ? -5.007 -8.013 8.646 1.00 91.00 96 HIS A O 1
ATOM 733 N N . PRO A 1 97 ? -7.235 -8.105 8.871 1.00 91.44 97 PRO A N 1
ATOM 734 C CA . PRO A 1 97 ? -7.474 -7.451 7.586 1.00 91.44 97 PRO A CA 1
ATOM 735 C C . PRO A 1 97 ? -6.925 -6.016 7.537 1.00 91.44 97 PRO A C 1
ATOM 737 O O . PRO A 1 97 ? -6.534 -5.558 6.465 1.00 91.44 97 PRO A O 1
ATOM 740 N N . ILE A 1 98 ? -6.831 -5.307 8.670 1.00 93.19 98 ILE A N 1
ATOM 741 C CA . ILE A 1 98 ? -6.184 -3.985 8.732 1.00 93.19 98 ILE A CA 1
ATOM 742 C C . ILE A 1 98 ? -4.682 -4.101 8.446 1.00 93.19 98 ILE A C 1
ATOM 744 O O . ILE A 1 98 ? -4.144 -3.310 7.669 1.00 93.19 98 ILE A O 1
ATOM 748 N N . VAL A 1 99 ? -3.999 -5.088 9.032 1.00 91.81 99 VAL A N 1
ATOM 749 C CA . VAL A 1 99 ? -2.573 -5.342 8.770 1.00 91.81 99 VAL A CA 1
ATOM 750 C C . VAL A 1 99 ? -2.345 -5.704 7.300 1.00 91.81 99 VAL A C 1
ATOM 752 O O . VAL A 1 99 ? -1.434 -5.158 6.671 1.00 91.81 99 VAL A O 1
ATOM 755 N N . GLU A 1 100 ? -3.201 -6.548 6.722 1.00 90.94 100 GLU A N 1
ATOM 756 C CA . GLU A 1 100 ? -3.144 -6.891 5.295 1.00 90.94 100 GLU A CA 1
ATOM 757 C C . GLU A 1 100 ? -3.375 -5.665 4.400 1.00 90.94 100 GLU A C 1
ATOM 759 O O . GLU A 1 100 ? -2.627 -5.436 3.444 1.00 90.94 100 GLU A O 1
ATOM 764 N N . LEU A 1 101 ? -4.331 -4.798 4.751 1.00 92.94 101 LEU A N 1
ATOM 765 C CA . LEU A 1 101 ? -4.555 -3.532 4.053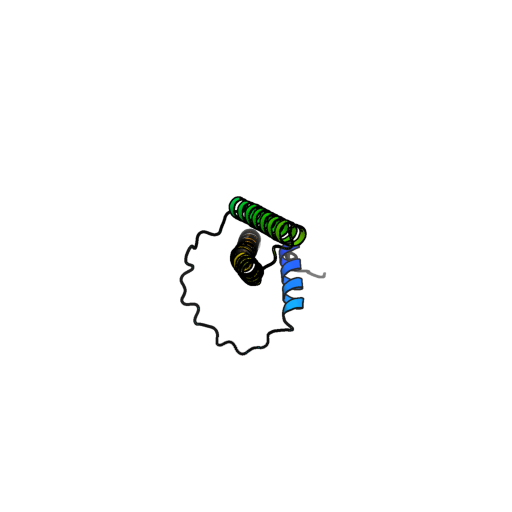 1.00 92.94 101 LEU A CA 1
ATOM 766 C C . LEU A 1 101 ? -3.315 -2.631 4.113 1.00 92.94 101 LEU A C 1
ATOM 768 O O . LEU A 1 101 ? -2.879 -2.103 3.088 1.00 92.94 101 LEU A O 1
ATOM 772 N N . GLN A 1 102 ? -2.710 -2.476 5.292 1.00 93.06 102 GLN A N 1
ATOM 773 C CA . GLN A 1 102 ? -1.490 -1.685 5.463 1.00 93.06 102 GLN A CA 1
ATOM 774 C C . GLN A 1 102 ? -0.328 -2.250 4.639 1.00 93.06 102 GLN A C 1
ATOM 776 O O . GLN A 1 102 ? 0.396 -1.492 3.987 1.00 93.06 102 GLN A O 1
ATOM 781 N N . ARG A 1 103 ? -0.152 -3.576 4.629 1.00 90.75 103 ARG A N 1
ATOM 782 C CA . ARG A 1 103 ? 0.856 -4.257 3.805 1.00 90.75 103 ARG A CA 1
ATOM 783 C C . ARG A 1 103 ? 0.612 -4.001 2.318 1.00 90.75 103 ARG A C 1
ATOM 785 O O . ARG A 1 103 ? 1.552 -3.662 1.597 1.00 90.75 103 ARG A O 1
ATOM 792 N N . GLY A 1 104 ? -0.639 -4.091 1.877 1.00 91.38 104 GLY A N 1
ATOM 793 C CA . GLY A 1 104 ? -1.048 -3.797 0.509 1.00 91.38 104 GLY A CA 1
ATOM 794 C C . GLY A 1 104 ? -0.755 -2.354 0.088 1.00 91.38 104 GLY A C 1
ATOM 795 O O . GLY A 1 104 ? -0.163 -2.130 -0.970 1.00 91.38 104 GLY A O 1
ATOM 796 N N . ILE A 1 105 ? -1.079 -1.377 0.941 1.00 90.25 105 ILE A N 1
ATOM 797 C CA . ILE A 1 105 ? -0.780 0.047 0.711 1.00 90.25 105 ILE A CA 1
ATOM 798 C C . ILE A 1 105 ? 0.732 0.277 0.605 1.00 90.25 105 ILE A C 1
ATOM 800 O O . ILE A 1 105 ? 1.192 0.913 -0.345 1.00 90.25 105 ILE A O 1
ATOM 804 N N . ARG A 1 106 ? 1.527 -0.275 1.534 1.00 89.62 106 ARG A N 1
ATOM 805 C CA . ARG A 1 106 ? 2.997 -0.170 1.489 1.00 89.62 106 ARG A CA 1
ATOM 806 C C . ARG A 1 106 ? 3.563 -0.743 0.190 1.00 89.62 106 ARG A C 1
ATOM 808 O O . ARG A 1 106 ? 4.398 -0.105 -0.449 1.00 89.62 106 ARG A O 1
ATOM 815 N N . SER A 1 107 ? 3.062 -1.901 -0.238 1.00 89.44 107 SER A N 1
ATOM 816 C CA . SER A 1 107 ? 3.469 -2.525 -1.500 1.00 89.44 107 SER A CA 1
ATOM 817 C C . SER A 1 107 ? 3.136 -1.651 -2.716 1.00 89.44 107 SER A C 1
ATOM 819 O O . SER A 1 107 ? 3.979 -1.472 -3.599 1.00 89.44 107 SER A O 1
ATOM 821 N N . LYS A 1 108 ? 1.950 -1.025 -2.748 1.00 88.00 108 LYS A N 1
ATOM 822 C CA . LYS A 1 108 ? 1.570 -0.088 -3.820 1.00 88.00 108 LYS A CA 1
ATOM 823 C C . LYS A 1 108 ? 2.443 1.155 -3.862 1.00 88.00 108 LYS A C 1
ATOM 825 O O . LYS A 1 108 ? 2.879 1.541 -4.944 1.00 88.00 108 LYS A O 1
ATOM 830 N N . ASN A 1 109 ? 2.757 1.731 -2.707 1.00 86.06 109 ASN A N 1
ATOM 831 C CA . ASN A 1 109 ? 3.668 2.868 -2.636 1.00 86.06 109 ASN A CA 1
ATOM 832 C C . ASN A 1 109 ? 5.049 2.485 -3.185 1.00 86.06 109 ASN A C 1
ATOM 834 O O . ASN A 1 109 ? 5.565 3.169 -4.064 1.00 86.06 109 ASN A O 1
ATOM 838 N N . ALA A 1 110 ? 5.599 1.336 -2.779 1.00 86.25 110 ALA A N 1
ATOM 839 C CA . ALA A 1 110 ? 6.868 0.842 -3.313 1.00 86.25 110 ALA A CA 1
ATOM 840 C C . ALA A 1 110 ? 6.819 0.581 -4.832 1.00 86.25 110 ALA A C 1
ATOM 842 O O . ALA A 1 110 ? 7.792 0.833 -5.542 1.00 86.25 110 ALA A O 1
ATOM 843 N N . GLN A 1 111 ? 5.698 0.086 -5.368 1.00 88.56 111 GLN A N 1
ATOM 844 C CA . GLN A 1 111 ? 5.502 -0.041 -6.818 1.00 88.56 111 GLN A CA 1
ATOM 845 C C . GLN A 1 111 ? 5.505 1.320 -7.524 1.00 88.56 111 GLN A C 1
ATOM 847 O O . GLN A 1 111 ? 6.185 1.462 -8.539 1.00 88.56 111 GLN A O 1
ATOM 852 N N . SER A 1 112 ? 4.795 2.312 -6.981 1.00 85.06 112 SER A N 1
ATOM 853 C CA . SER A 1 112 ? 4.745 3.667 -7.542 1.00 85.06 112 SER A CA 1
ATOM 854 C C . SER A 1 112 ? 6.134 4.302 -7.595 1.00 85.06 112 SER A C 1
ATOM 856 O O . SER A 1 112 ? 6.543 4.798 -8.640 1.00 85.06 112 SER A O 1
ATOM 858 N N . VAL A 1 113 ? 6.895 4.203 -6.502 1.00 84.19 113 VAL A N 1
ATOM 859 C CA . VAL A 1 113 ? 8.268 4.726 -6.421 1.00 84.19 113 VAL A CA 1
ATOM 860 C C . VAL A 1 113 ? 9.181 4.044 -7.431 1.00 84.19 113 VAL A C 1
ATOM 862 O O . VAL A 1 113 ? 9.939 4.713 -8.127 1.00 84.19 113 VAL A O 1
ATOM 865 N N . ARG A 1 114 ? 9.089 2.715 -7.567 1.00 88.62 114 ARG A N 1
ATOM 866 C CA . ARG A 1 114 ? 9.868 1.977 -8.572 1.00 88.62 114 ARG A CA 1
ATOM 867 C C . ARG A 1 114 ? 9.539 2.416 -9.997 1.00 88.62 114 ARG A C 1
ATOM 869 O O . ARG A 1 114 ? 10.451 2.530 -10.811 1.00 88.62 114 ARG A O 1
ATOM 876 N N . LEU A 1 115 ? 8.264 2.647 -10.309 1.00 89.25 115 LEU A N 1
ATOM 877 C CA . LEU A 1 115 ? 7.843 3.100 -11.636 1.00 89.25 115 LEU A CA 1
ATOM 878 C C . LEU A 1 115 ? 8.367 4.510 -11.945 1.00 89.25 115 LEU A C 1
ATOM 880 O O . LEU A 1 115 ? 8.889 4.751 -13.035 1.00 89.25 115 LEU A O 1
ATOM 884 N N . GLU A 1 116 ? 8.272 5.420 -10.980 1.00 89.31 116 GLU A N 1
ATOM 885 C CA . GLU A 1 116 ? 8.780 6.786 -11.110 1.00 89.31 116 GLU A CA 1
ATOM 886 C C . GLU A 1 116 ? 10.306 6.807 -11.250 1.00 89.31 116 GLU A C 1
ATOM 888 O O . GLU A 1 116 ? 10.828 7.416 -12.182 1.00 89.31 116 GLU A O 1
ATOM 893 N N . LEU A 1 117 ? 11.022 6.048 -10.414 1.00 92.25 117 LEU A N 1
ATOM 894 C CA . LEU A 1 117 ? 12.474 5.905 -10.505 1.00 92.25 117 LEU A CA 1
ATOM 895 C C . LEU A 1 117 ? 12.900 5.319 -11.855 1.00 92.25 117 LEU A C 1
ATOM 897 O O . LEU A 1 117 ? 13.831 5.823 -12.477 1.00 92.25 117 LEU A O 1
ATOM 901 N N . ARG A 1 118 ? 12.205 4.287 -12.349 1.00 93.50 118 ARG A N 1
ATOM 902 C CA . ARG A 1 118 ? 12.474 3.716 -13.676 1.00 93.50 118 ARG A CA 1
ATOM 903 C C . ARG A 1 118 ? 12.312 4.762 -14.778 1.00 93.50 118 ARG A C 1
ATOM 905 O O . ARG A 1 118 ? 13.132 4.810 -15.690 1.00 93.50 118 ARG A O 1
ATOM 912 N N . THR A 1 119 ? 11.269 5.583 -14.694 1.00 91.19 119 THR A N 1
ATOM 913 C CA . THR A 1 119 ? 11.003 6.653 -15.666 1.00 91.19 119 THR A CA 1
ATOM 914 C C . THR A 1 119 ? 12.104 7.710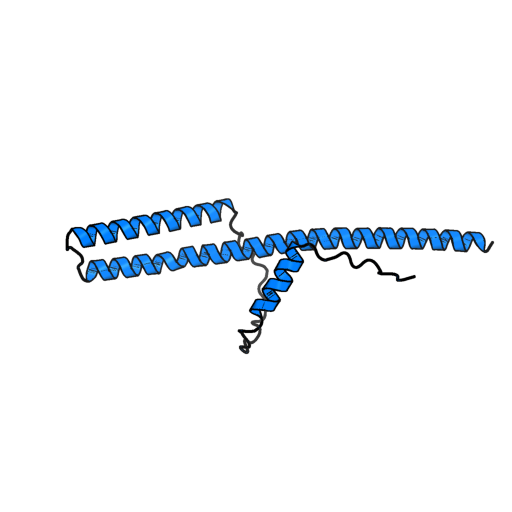 -15.629 1.00 91.19 119 THR A C 1
ATOM 916 O O . THR A 1 119 ? 12.647 8.075 -16.670 1.00 91.19 119 THR A O 1
ATOM 919 N N . TYR A 1 120 ? 12.486 8.145 -14.427 1.00 92.75 120 TYR A N 1
ATOM 920 C CA . TYR A 1 120 ? 13.578 9.090 -14.223 1.00 92.75 120 TYR A CA 1
ATOM 921 C C . TYR A 1 120 ? 14.901 8.559 -14.789 1.00 92.75 120 TYR A C 1
ATOM 923 O O . TYR A 1 120 ? 15.523 9.221 -15.616 1.00 92.75 120 TYR A O 1
ATOM 931 N N . LEU A 1 121 ? 15.289 7.329 -14.435 1.00 96.06 121 LEU A N 1
ATOM 932 C CA . LEU A 1 121 ? 16.525 6.715 -14.922 1.00 96.06 121 LEU A CA 1
ATOM 933 C C . LEU A 1 121 ? 16.531 6.546 -16.447 1.00 96.06 121 LEU A C 1
ATOM 935 O O . LEU A 1 121 ? 17.556 6.781 -17.078 1.00 96.06 121 LEU A O 1
ATOM 939 N N . ALA A 1 122 ? 15.400 6.188 -17.061 1.00 94.56 122 ALA A N 1
ATOM 940 C CA . ALA A 1 122 ? 15.306 6.103 -18.518 1.00 94.56 122 ALA A CA 1
ATOM 941 C C . ALA A 1 122 ? 15.558 7.467 -19.190 1.00 94.56 122 ALA A C 1
ATOM 943 O O . ALA A 1 122 ? 16.305 7.544 -20.168 1.00 94.56 122 ALA A O 1
ATOM 944 N N . ASN A 1 123 ? 14.996 8.546 -18.637 1.00 93.56 123 ASN A N 1
ATOM 945 C CA . ASN A 1 123 ? 15.227 9.905 -19.128 1.00 93.56 123 ASN A CA 1
ATOM 946 C C . ASN A 1 123 ? 16.687 10.337 -18.942 1.00 93.56 123 ASN A C 1
ATOM 948 O O . ASN A 1 123 ? 17.301 10.857 -19.870 1.00 93.56 123 ASN A O 1
ATOM 952 N N . GLU A 1 124 ? 17.258 10.074 -17.771 1.00 95.88 124 GLU A N 1
ATOM 953 C CA . GLU A 1 124 ? 18.658 10.337 -17.433 1.00 95.88 124 GLU A CA 1
ATOM 954 C C . GLU A 1 124 ? 19.639 9.623 -18.380 1.00 95.88 124 GLU A C 1
ATOM 956 O O . GLU A 1 124 ? 20.624 10.212 -18.838 1.00 95.88 124 GLU A O 1
ATOM 961 N N . VAL A 1 125 ? 19.369 8.357 -18.715 1.00 96.94 125 VAL A N 1
ATOM 962 C CA . VAL A 1 125 ? 20.150 7.585 -19.695 1.00 96.94 125 VAL A CA 1
ATOM 963 C C . VAL A 1 125 ? 20.059 8.223 -21.078 1.00 96.94 125 VAL A C 1
ATOM 965 O O . VAL A 1 125 ? 21.077 8.420 -21.741 1.00 96.94 125 VAL A O 1
ATOM 968 N N . GLU A 1 126 ? 18.858 8.594 -21.509 1.00 95.88 126 GLU A N 1
ATOM 969 C CA . GLU A 1 126 ? 18.636 9.201 -22.818 1.00 95.88 126 GLU A CA 1
ATOM 970 C C . GLU A 1 126 ? 19.289 10.591 -22.938 1.00 95.88 126 GLU A C 1
ATOM 972 O O . GLU A 1 126 ? 19.904 10.908 -23.961 1.00 95.88 126 GLU A O 1
ATOM 977 N N . VAL A 1 127 ? 19.234 11.411 -21.884 1.00 95.31 127 VAL A N 1
ATOM 978 C CA . VAL A 1 127 ? 19.931 12.705 -21.813 1.00 95.31 127 VAL A CA 1
ATOM 979 C C . VAL A 1 127 ? 21.442 12.511 -21.946 1.00 95.31 127 VAL A C 1
ATOM 981 O O . VAL A 1 127 ? 22.070 13.175 -22.780 1.00 95.31 127 VAL A O 1
ATOM 984 N N . ARG A 1 128 ? 22.027 11.560 -21.202 1.00 96.44 128 ARG A N 1
ATOM 985 C CA . ARG A 1 128 ? 23.460 11.230 -21.308 1.00 96.44 128 ARG A CA 1
ATOM 986 C C . ARG A 1 128 ? 23.826 10.716 -22.699 1.00 96.44 128 ARG A C 1
ATOM 988 O O . ARG A 1 128 ? 24.822 11.161 -23.265 1.00 96.44 128 ARG A O 1
ATOM 995 N N . ARG A 1 129 ? 22.998 9.861 -23.307 1.00 97.00 129 ARG A N 1
ATOM 996 C CA . ARG A 1 129 ? 23.205 9.358 -24.677 1.00 97.00 129 ARG A CA 1
ATOM 997 C C . ARG A 1 129 ? 23.243 10.494 -25.705 1.00 97.00 129 ARG A C 1
ATOM 999 O O . ARG A 1 129 ? 24.112 10.513 -26.581 1.00 97.00 129 ARG A O 1
ATOM 1006 N N . ARG A 1 130 ? 22.340 11.474 -25.592 1.00 95.94 130 ARG A N 1
ATOM 1007 C CA . ARG A 1 130 ? 22.335 12.671 -26.454 1.00 95.94 130 ARG A CA 1
ATOM 1008 C C . ARG A 1 130 ? 23.538 13.573 -26.202 1.00 95.94 130 ARG A C 1
ATOM 1010 O O . ARG A 1 130 ? 24.092 14.117 -27.153 1.00 95.94 130 ARG A O 1
ATOM 1017 N N . ALA A 1 131 ? 23.955 13.745 -24.948 1.00 94.69 131 ALA A N 1
ATOM 1018 C CA . ALA A 1 131 ? 25.165 14.494 -24.613 1.00 94.69 131 ALA A CA 1
ATOM 1019 C C . ALA A 1 131 ? 26.411 13.856 -25.247 1.00 94.69 131 ALA A C 1
ATOM 1021 O O . ALA A 1 131 ? 27.131 14.543 -25.967 1.00 94.69 131 ALA A O 1
ATOM 1022 N N . LEU A 1 132 ? 26.585 12.539 -25.097 1.00 96.81 132 LEU A N 1
ATOM 1023 C CA . LEU A 1 132 ? 27.670 11.787 -25.735 1.00 96.81 132 LEU A CA 1
ATOM 1024 C C . LEU A 1 132 ? 27.646 11.913 -27.261 1.00 96.81 132 LEU A C 1
ATOM 1026 O O . LEU A 1 132 ? 28.685 12.139 -27.874 1.00 96.81 132 LEU A O 1
ATOM 1030 N N . SER A 1 133 ? 26.465 11.840 -27.880 1.00 95.88 133 SER A N 1
ATOM 1031 C CA . SER A 1 133 ? 26.327 12.008 -29.334 1.00 95.88 133 SER A CA 1
ATOM 1032 C C . SER A 1 133 ? 26.771 13.404 -29.795 1.00 95.88 133 SER A C 1
ATOM 1034 O O . SER A 1 133 ? 27.502 13.529 -30.776 1.00 95.88 133 SER A O 1
ATOM 1036 N N . ARG A 1 134 ? 26.387 14.460 -29.061 1.00 95.44 134 ARG A N 1
ATOM 1037 C CA . ARG A 1 134 ? 26.817 15.844 -29.339 1.00 95.44 134 ARG A CA 1
ATOM 1038 C C . ARG A 1 134 ? 28.320 16.030 -29.143 1.00 95.44 134 ARG A C 1
ATOM 1040 O O . ARG A 1 134 ? 28.958 16.667 -29.973 1.00 95.44 134 ARG A O 1
ATOM 1047 N N . MET A 1 135 ? 28.886 15.448 -28.086 1.00 94.38 135 MET A N 1
ATOM 1048 C CA . MET A 1 135 ? 30.332 15.453 -27.845 1.00 94.38 135 MET A CA 1
ATOM 1049 C C . MET A 1 135 ? 31.091 14.742 -28.972 1.00 94.38 135 MET A C 1
ATOM 1051 O O . MET A 1 135 ? 32.085 15.268 -29.466 1.00 94.38 135 MET A O 1
ATOM 1055 N N . GLY A 1 136 ? 30.590 13.593 -29.436 1.00 96.50 136 GLY A N 1
ATOM 1056 C CA . GLY A 1 136 ? 31.151 12.873 -30.580 1.00 96.50 136 GLY A CA 1
ATOM 1057 C C . GLY A 1 136 ? 31.128 13.701 -31.868 1.00 96.50 136 GLY A C 1
ATOM 1058 O O . GLY A 1 136 ? 32.132 13.762 -32.578 1.00 96.50 136 GLY A O 1
ATOM 1059 N N . ALA A 1 137 ? 30.022 14.400 -32.138 1.00 95.12 137 ALA A N 1
ATOM 1060 C CA . ALA A 1 137 ? 29.914 15.309 -33.279 1.00 95.12 137 ALA A CA 1
ATOM 1061 C C . ALA A 1 137 ? 30.894 16.492 -33.176 1.00 95.12 137 ALA A C 1
ATOM 1063 O O . ALA A 1 137 ? 31.612 16.775 -34.133 1.00 95.12 137 ALA A O 1
ATOM 1064 N N . ALA A 1 138 ? 30.984 17.139 -32.009 1.00 93.50 138 ALA A N 1
ATOM 1065 C CA . ALA A 1 138 ? 31.923 18.236 -31.773 1.00 93.50 138 ALA A CA 1
ATOM 1066 C C . ALA A 1 138 ? 33.384 17.797 -31.977 1.00 93.50 138 ALA A C 1
ATOM 1068 O O . ALA A 1 138 ? 34.158 18.495 -32.628 1.00 93.50 138 ALA A O 1
ATOM 1069 N N . LEU A 1 139 ? 33.744 16.604 -31.494 1.00 94.38 139 LEU A N 1
ATOM 1070 C CA . LEU A 1 139 ? 35.074 16.030 -31.686 1.00 94.38 139 LEU A CA 1
ATOM 1071 C C . LEU A 1 139 ? 35.363 15.715 -33.162 1.00 94.38 139 LEU A C 1
ATOM 1073 O O . LEU A 1 139 ? 36.485 15.917 -33.620 1.00 94.38 139 LEU A O 1
ATOM 1077 N N . SER A 1 140 ? 34.365 15.261 -33.924 1.00 93.94 140 SER A N 1
ATOM 1078 C CA . SER A 1 140 ? 34.494 15.065 -35.374 1.00 93.94 140 SER A CA 1
ATOM 1079 C C . SER A 1 140 ? 34.747 16.380 -36.119 1.00 93.94 140 SER A C 1
ATOM 1081 O O . SER A 1 140 ? 35.621 16.428 -36.980 1.00 93.94 140 SER A O 1
ATOM 1083 N N . ILE A 1 141 ? 34.024 17.449 -35.772 1.00 92.75 141 ILE A N 1
ATOM 1084 C CA . ILE A 1 141 ? 34.203 18.785 -36.367 1.00 92.75 141 ILE A CA 1
ATOM 1085 C C . ILE A 1 141 ? 35.598 19.335 -36.044 1.00 92.75 141 ILE A C 1
ATOM 1087 O O . ILE A 1 141 ? 36.304 19.780 -36.944 1.00 92.75 141 ILE A O 1
ATOM 1091 N N . ALA A 1 142 ? 36.037 19.233 -34.785 1.00 91.81 142 ALA A N 1
ATOM 1092 C CA . ALA A 1 142 ? 37.369 19.675 -34.370 1.00 91.81 142 ALA A CA 1
ATOM 1093 C C . ALA A 1 142 ? 38.493 18.938 -35.124 1.00 91.81 142 ALA A C 1
ATOM 1095 O O . ALA A 1 142 ? 39.496 19.542 -35.501 1.00 91.81 142 ALA A O 1
ATOM 1096 N N . LYS A 1 143 ? 38.318 17.638 -35.398 1.00 92.19 143 LYS A N 1
ATOM 1097 C CA . LYS A 1 143 ? 39.259 16.863 -36.222 1.00 92.19 143 LYS A CA 1
ATOM 1098 C C . LYS A 1 143 ? 39.305 17.343 -37.670 1.00 92.19 143 LYS A C 1
ATOM 1100 O O . LYS A 1 143 ? 40.382 17.380 -38.248 1.00 92.19 143 LYS A O 1
ATOM 1105 N N . GLN A 1 144 ? 38.160 17.708 -38.242 1.00 90.31 144 GLN A N 1
ATOM 1106 C CA . GLN A 1 144 ? 38.087 18.220 -39.613 1.00 90.31 144 GLN A CA 1
ATOM 1107 C C . GLN A 1 144 ? 38.717 19.610 -39.752 1.00 90.31 144 GLN A C 1
ATOM 1109 O O . GLN A 1 144 ? 39.245 19.910 -40.810 1.00 90.31 144 GLN A O 1
ATOM 1114 N N . SER A 1 145 ? 38.720 20.433 -38.698 1.00 86.62 145 SER A N 1
ATOM 1115 C CA . SER A 1 145 ? 39.373 21.753 -38.711 1.00 86.62 145 SER A CA 1
ATOM 1116 C C . SER A 1 145 ? 40.900 21.730 -38.561 1.00 86.62 145 SER A C 1
ATOM 1118 O O . SER A 1 145 ? 41.528 22.780 -38.644 1.00 86.62 145 SER A O 1
ATOM 1120 N N . LEU A 1 146 ? 41.495 20.566 -38.281 1.00 84.44 146 LEU A N 1
ATOM 1121 C CA . LEU A 1 146 ? 42.951 20.401 -38.170 1.00 84.44 146 LEU A CA 1
ATOM 1122 C C . LEU A 1 146 ? 43.624 20.033 -39.504 1.00 84.44 146 LEU A C 1
ATOM 1124 O O . LEU A 1 146 ? 44.850 19.943 -39.543 1.00 84.44 146 LEU A O 1
ATOM 1128 N N . VAL A 1 147 ? 42.836 19.783 -40.555 1.00 62.28 147 VAL A N 1
ATOM 1129 C CA . VAL A 1 147 ? 43.291 19.453 -41.917 1.00 62.28 147 VAL A CA 1
ATOM 1130 C C . VAL A 1 147 ? 43.115 20.674 -42.806 1.00 62.28 147 VAL A C 1
ATOM 1132 O O . VAL A 1 147 ? 44.062 20.972 -43.563 1.00 62.28 147 VAL A O 1
#